Protein AF-A0A7J7N5V1-F1 (afdb_monomer)

Solvent-accessible surface area (backbone atoms only — not comparable to full-atom values): 7094 Å² total; per-residue (Å²): 141,88,88,87,84,53,66,49,72,60,81,87,58,94,85,50,88,78,78,76,70,72,83,74,87,68,89,48,72,67,55,52,30,62,75,67,34,38,49,73,48,82,83,82,80,28,68,50,77,47,81,33,26,36,37,39,44,43,68,42,51,102,46,68,53,37,66,66,67,82,69,39,91,61,54,73,50,70,60,64,49,92,89,23,26,64,91,78,28,95,90,48,23,77,35,71,50,27,53,52,52,51,52,53,43,25,69,74,70,76,50,130

pLDDT: mean 88.56, std 12.99, range [52.44, 98.25]

Secondary structure (DSSP, 8-state):
-----EEEE-PPPTTS---------S--HHHHHHHHTEEEE-----EEEETTTEEEEES--SSHHHHSSSSS---EE--B-TTS-TTT-TT---SHHHHHHHHHHHHHHT--

Radius of gyration: 20.53 Å; Cα contacts (8 Å, |Δi|>4): 126; chains: 1; bounding box: 48×36×56 Å

InterPro domains:
  IPR001736 Phospholipase D/Transphosphatidylase [PS50035] (39-66)
  IPR015679 Phospholipase D family [PTHR18896] (1-110)

Structure (mmCIF, N/CA/C/O backbone):
data_AF-A0A7J7N5V1-F1
#
_entry.id   AF-A0A7J7N5V1-F1
#
loop_
_atom_site.group_PDB
_atom_site.id
_at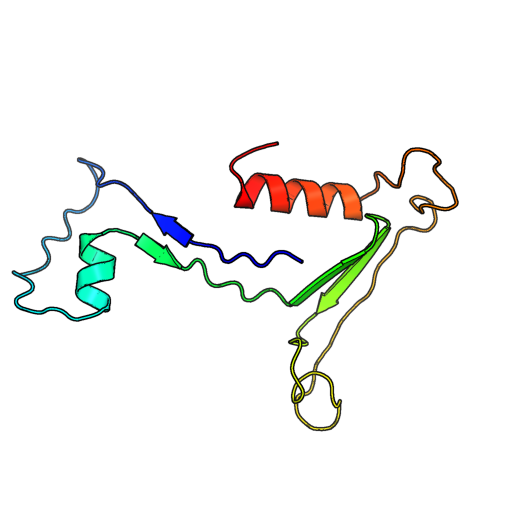om_site.type_symbol
_atom_site.label_atom_id
_atom_site.label_alt_id
_atom_site.label_comp_id
_atom_site.label_asym_id
_atom_site.label_entity_id
_atom_site.label_seq_id
_atom_site.pdbx_PDB_ins_code
_atom_site.Cartn_x
_atom_site.Cartn_y
_atom_site.Cartn_z
_atom_site.occupancy
_at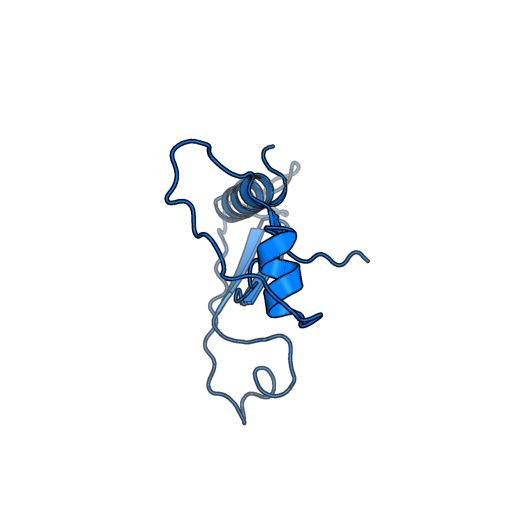om_site.B_iso_or_equiv
_atom_site.auth_seq_id
_atom_site.auth_comp_id
_atom_site.auth_asym_id
_atom_site.auth_atom_id
_atom_site.pdbx_PDB_model_num
ATOM 1 N N . MET A 1 1 ? -12.363 14.702 -7.440 1.00 87.75 1 MET A N 1
ATOM 2 C CA . MET A 1 1 ? -11.815 13.367 -7.115 1.00 87.75 1 MET A CA 1
ATOM 3 C C . MET A 1 1 ? -10.528 13.212 -7.902 1.00 87.75 1 MET A C 1
ATOM 5 O O . MET A 1 1 ? -10.555 13.525 -9.084 1.00 87.75 1 MET A O 1
ATOM 9 N N . ASN A 1 2 ? -9.432 12.800 -7.262 1.00 96.50 2 ASN A N 1
ATOM 10 C CA . ASN A 1 2 ? -8.111 12.713 -7.893 1.00 96.50 2 ASN A CA 1
ATOM 11 C C . ASN A 1 2 ? -7.619 11.262 -7.876 1.00 96.50 2 ASN A C 1
ATOM 13 O O . ASN A 1 2 ? -7.852 10.557 -6.895 1.00 96.50 2 ASN A O 1
ATOM 17 N N . PHE A 1 3 ? -6.930 10.848 -8.938 1.00 97.38 3 PHE A N 1
ATOM 18 C CA . PHE A 1 3 ? -6.334 9.520 -9.079 1.00 97.38 3 PHE A CA 1
ATOM 19 C C . PHE A 1 3 ? -4.847 9.661 -9.387 1.00 97.38 3 PHE A C 1
ATOM 21 O O . PHE A 1 3 ? -4.458 10.529 -10.167 1.00 97.38 3 PHE A O 1
ATOM 28 N N . PHE A 1 4 ? -4.032 8.797 -8.787 1.00 97.38 4 PHE A N 1
ATOM 29 C CA . PHE A 1 4 ? -2.579 8.822 -8.924 1.00 97.38 4 PHE A CA 1
ATOM 30 C C . PHE A 1 4 ? -2.041 7.408 -9.150 1.00 97.38 4 PHE A C 1
ATOM 32 O O . PHE A 1 4 ? -2.644 6.426 -8.719 1.00 97.38 4 PHE A O 1
ATOM 39 N N . CYS A 1 5 ? -0.884 7.319 -9.799 1.00 98.00 5 CYS A N 1
ATOM 40 C CA . CYS A 1 5 ? -0.077 6.110 -9.922 1.00 98.00 5 CYS A CA 1
ATOM 41 C C . CYS A 1 5 ? 1.384 6.450 -9.618 1.00 98.00 5 CYS A C 1
ATOM 43 O O . CYS A 1 5 ? 1.781 7.611 -9.728 1.00 98.00 5 CYS A O 1
ATOM 45 N N . LEU A 1 6 ? 2.187 5.446 -9.272 1.00 97.88 6 LEU A N 1
ATOM 46 C CA . LEU A 1 6 ? 3.600 5.639 -8.962 1.00 97.88 6 LEU A CA 1
ATOM 47 C C . LEU A 1 6 ? 4.489 5.204 -10.130 1.00 97.88 6 LEU A C 1
ATOM 49 O O . LEU A 1 6 ? 4.208 4.232 -10.835 1.00 97.88 6 LEU A O 1
ATOM 53 N N . GLY A 1 7 ? 5.594 5.914 -10.318 1.00 96.94 7 GLY A N 1
ATOM 54 C CA . GLY A 1 7 ? 6.597 5.609 -11.328 1.00 96.94 7 GLY A CA 1
ATOM 55 C C . GLY A 1 7 ? 7.959 6.115 -10.892 1.00 96.94 7 GLY A C 1
ATOM 56 O O . GLY A 1 7 ? 8.046 7.139 -10.222 1.00 96.94 7 GLY A O 1
ATOM 57 N N . ASN A 1 8 ? 9.008 5.397 -11.284 1.00 96.19 8 ASN A N 1
ATOM 58 C CA . ASN A 1 8 ? 10.384 5.818 -11.063 1.00 96.19 8 ASN A CA 1
ATOM 59 C C . ASN A 1 8 ? 11.092 6.042 -12.400 1.00 96.19 8 ASN A C 1
ATOM 61 O O . ASN A 1 8 ? 10.763 5.414 -13.416 1.00 96.19 8 ASN A O 1
ATOM 65 N N . ARG A 1 9 ? 12.084 6.930 -12.390 1.00 94.38 9 ARG A N 1
ATOM 66 C CA . ARG A 1 9 ? 12.998 7.161 -13.503 1.00 94.38 9 ARG A CA 1
ATOM 67 C C . ARG A 1 9 ? 14.395 7.428 -12.970 1.00 94.38 9 ARG A C 1
ATOM 69 O O . ARG A 1 9 ? 14.587 8.341 -12.178 1.00 94.38 9 ARG A O 1
ATOM 76 N N . GLU A 1 10 ? 15.369 6.688 -13.479 1.00 91.69 10 GLU A N 1
ATOM 77 C CA . GLU A 1 10 ? 16.755 6.771 -13.017 1.00 91.69 10 GLU A CA 1
ATOM 78 C C . GLU A 1 10 ? 17.681 7.240 -14.139 1.00 91.69 10 GLU A C 1
ATOM 80 O O . GLU A 1 10 ? 17.562 6.803 -15.287 1.00 91.69 10 GLU A O 1
ATOM 85 N N . ALA A 1 11 ? 18.620 8.127 -13.811 1.00 87.56 11 ALA A N 1
ATOM 86 C CA . ALA A 1 11 ? 19.672 8.536 -14.735 1.00 87.56 11 ALA A CA 1
ATOM 87 C C . ALA A 1 11 ? 20.693 7.402 -14.958 1.00 87.56 11 ALA A C 1
ATOM 89 O O . ALA A 1 11 ? 20.776 6.445 -14.185 1.00 87.56 11 ALA A O 1
ATOM 90 N N . LEU A 1 12 ? 21.475 7.498 -16.036 1.00 79.56 12 LEU A N 1
ATOM 91 C CA . LEU A 1 12 ? 22.638 6.634 -16.229 1.00 79.56 12 LEU A CA 1
ATOM 92 C C . LEU A 1 12 ? 23.754 7.110 -15.296 1.00 79.56 12 LEU A C 1
ATOM 94 O O . LEU A 1 12 ? 24.202 8.247 -15.411 1.00 79.56 12 LEU A O 1
ATOM 98 N N . ASN A 1 13 ? 24.207 6.242 -14.395 1.00 69.12 13 ASN A N 1
ATOM 99 C CA . ASN A 1 13 ? 25.416 6.496 -13.620 1.00 69.12 13 ASN A CA 1
ATOM 100 C C . ASN A 1 13 ? 26.633 6.090 -14.457 1.00 69.12 13 ASN A C 1
ATOM 102 O O . ASN A 1 13 ? 26.694 4.950 -14.919 1.00 69.12 13 ASN A O 1
ATOM 106 N N . GLU A 1 14 ? 27.616 6.982 -14.601 1.00 60.81 14 GLU A N 1
ATOM 107 C CA . GLU A 1 14 ? 28.868 6.723 -15.338 1.00 60.81 14 GLU A CA 1
ATOM 108 C C . GLU A 1 14 ? 29.697 5.563 -14.748 1.00 60.81 14 GLU A C 1
ATOM 110 O O . GLU A 1 14 ? 30.546 4.994 -15.425 1.00 60.81 14 GLU A O 1
ATOM 115 N N . SER A 1 15 ? 29.424 5.174 -13.499 1.00 60.12 15 SER A N 1
ATOM 116 C CA . SER A 1 15 ? 30.110 4.110 -12.755 1.00 60.12 15 SER A CA 1
ATOM 117 C C . SER A 1 15 ? 29.295 2.819 -12.579 1.00 60.12 15 SER A C 1
ATOM 119 O O . SER A 1 15 ? 29.773 1.868 -11.961 1.00 60.12 15 SER A O 1
ATOM 121 N N . GLY A 1 16 ? 28.060 2.765 -13.090 1.00 56.97 16 GLY A N 1
ATOM 122 C CA . GLY A 1 16 ? 27.237 1.554 -13.053 1.00 56.97 16 GLY A CA 1
ATOM 123 C C . GLY A 1 16 ? 27.625 0.569 -14.161 1.00 56.97 16 GLY A C 1
ATOM 124 O O . GLY A 1 16 ? 28.204 0.988 -15.165 1.00 56.97 16 GLY A O 1
ATOM 125 N N . PRO A 1 17 ? 27.295 -0.733 -14.038 1.00 55.22 17 PRO A N 1
ATOM 126 C CA . PRO A 1 17 ? 27.492 -1.666 -15.137 1.00 55.22 17 PRO A CA 1
ATOM 127 C C . PRO A 1 17 ? 26.782 -1.112 -16.372 1.00 55.22 17 PRO A C 1
ATOM 129 O O . PRO A 1 17 ? 25.560 -0.939 -16.387 1.00 55.22 17 PRO A O 1
ATOM 132 N N . SER A 1 18 ? 27.573 -0.800 -17.398 1.00 52.69 18 SER A N 1
ATOM 133 C CA . SER A 1 18 ? 27.065 -0.482 -18.722 1.00 52.69 18 SER A CA 1
ATOM 134 C C . SER A 1 18 ? 26.388 -1.740 -19.237 1.00 52.69 18 SER A C 1
ATOM 136 O O . SER A 1 18 ? 27.031 -2.610 -19.820 1.00 52.69 18 SER A O 1
ATOM 138 N N . PHE A 1 19 ? 25.086 -1.875 -18.990 1.00 54.94 19 PHE A N 1
ATOM 139 C CA . PHE A 1 19 ? 24.265 -2.798 -19.755 1.00 54.94 19 PHE A CA 1
ATOM 140 C C . PHE A 1 19 ? 24.226 -2.244 -21.176 1.00 54.94 19 PHE A C 1
ATOM 142 O O . PHE A 1 19 ? 23.339 -1.476 -21.545 1.00 54.94 19 PHE A O 1
ATOM 149 N N . VAL A 1 20 ? 25.255 -2.586 -21.953 1.00 52.44 20 VAL A N 1
ATOM 150 C CA . VAL A 1 20 ? 25.268 -2.429 -23.400 1.00 52.44 20 VAL A CA 1
ATOM 151 C C . VAL A 1 20 ? 24.195 -3.383 -23.900 1.00 52.44 20 VAL A C 1
ATOM 153 O O . VAL A 1 20 ? 24.432 -4.574 -24.086 1.00 52.44 20 VAL A O 1
ATOM 156 N N . LEU A 1 21 ? 22.969 -2.879 -24.012 1.00 56.94 21 LEU A N 1
ATOM 157 C CA . LEU A 1 21 ? 21.900 -3.622 -24.655 1.00 56.94 21 LEU A CA 1
ATOM 158 C C . LEU A 1 21 ? 22.310 -3.770 -26.129 1.00 56.94 21 LEU A C 1
ATOM 160 O O . LEU A 1 21 ? 22.583 -2.748 -26.771 1.00 56.94 21 LEU A O 1
ATOM 164 N N . PRO A 1 22 ? 22.412 -5.007 -26.656 1.00 55.34 22 PRO A N 1
ATOM 165 C CA . PRO A 1 22 ? 22.681 -5.215 -28.070 1.00 55.34 22 PRO A CA 1
ATOM 166 C C . PRO A 1 22 ? 21.641 -4.426 -28.854 1.00 55.34 22 PRO A C 1
ATOM 168 O O . PRO A 1 22 ? 20.483 -4.400 -28.440 1.00 55.34 22 PRO A O 1
ATOM 171 N N . ALA A 1 23 ? 22.082 -3.742 -29.916 1.00 57.12 23 ALA A N 1
ATOM 172 C CA . ALA A 1 23 ? 21.278 -2.824 -30.717 1.00 57.12 23 ALA A CA 1
ATOM 173 C C . ALA A 1 23 ? 19.817 -3.296 -30.805 1.00 57.12 23 ALA A C 1
ATOM 175 O O . ALA A 1 23 ? 19.508 -4.274 -31.482 1.00 57.12 23 ALA A O 1
ATOM 176 N N . LEU A 1 24 ? 18.945 -2.634 -30.037 1.00 57.53 24 LEU A N 1
ATOM 177 C CA . LEU A 1 24 ? 17.530 -2.970 -29.922 1.00 57.53 24 LEU A CA 1
ATOM 178 C C . LEU A 1 24 ? 16.843 -2.549 -31.220 1.00 57.53 24 LEU A C 1
ATOM 180 O O . LEU A 1 24 ? 16.403 -1.406 -31.372 1.00 57.53 24 LEU A O 1
ATOM 184 N N . ILE A 1 25 ? 16.843 -3.458 -32.193 1.00 54.56 25 ILE A N 1
ATOM 185 C CA . ILE A 1 25 ? 16.150 -3.319 -33.472 1.00 54.56 25 ILE A CA 1
ATOM 186 C C . ILE A 1 25 ? 14.687 -3.701 -33.215 1.00 54.56 25 ILE A C 1
ATOM 188 O O . ILE A 1 25 ? 14.249 -4.810 -33.509 1.00 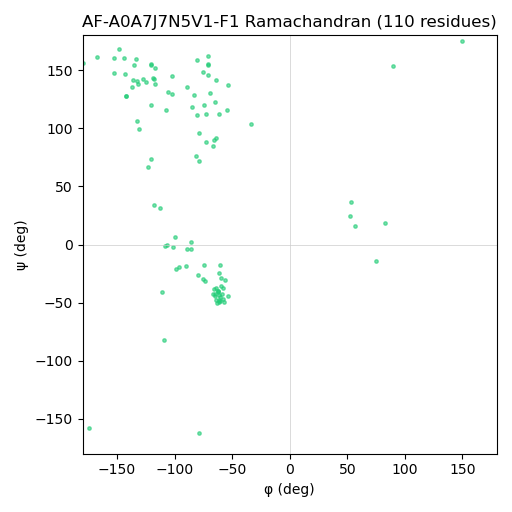54.56 25 ILE A O 1
ATOM 192 N N . GLY A 1 26 ? 13.942 -2.785 -32.595 1.00 62.78 26 GLY A N 1
ATOM 193 C CA . GLY A 1 26 ? 12.554 -3.015 -32.213 1.00 62.78 26 GLY A CA 1
ATOM 194 C C . GLY A 1 26 ? 11.895 -1.816 -31.526 1.00 62.78 26 GLY A C 1
ATOM 195 O O . GLY A 1 26 ? 12.555 -0.924 -30.981 1.00 62.78 26 GLY A O 1
ATOM 196 N N . SER A 1 27 ? 10.561 -1.775 -31.598 1.00 75.94 27 SER A N 1
ATOM 197 C CA . SER A 1 27 ? 9.699 -0.781 -30.944 1.00 75.94 27 SER A CA 1
ATOM 198 C C . SER A 1 27 ? 8.837 -1.400 -29.835 1.00 75.94 27 SER A C 1
ATOM 200 O O . SER A 1 27 ? 7.701 -0.970 -29.617 1.00 75.94 27 SER A O 1
ATOM 202 N N . THR A 1 28 ? 9.326 -2.441 -29.159 1.00 87.69 28 THR A N 1
ATOM 203 C CA . THR A 1 28 ? 8.575 -3.117 -28.093 1.00 87.69 28 THR A CA 1
ATOM 204 C C . THR A 1 28 ? 8.472 -2.241 -26.832 1.00 87.69 28 THR A C 1
ATOM 206 O O . THR A 1 28 ? 9.329 -1.385 -26.579 1.00 87.69 28 THR A O 1
ATOM 209 N N . PRO A 1 29 ? 7.440 -2.433 -25.987 1.00 88.38 29 PRO A N 1
ATOM 210 C CA . PRO A 1 29 ? 7.315 -1.700 -24.726 1.00 88.38 29 PRO A CA 1
ATOM 211 C C . PRO A 1 29 ? 8.518 -1.881 -23.790 1.00 88.38 29 PRO A C 1
ATOM 213 O O . PRO A 1 29 ? 8.947 -0.914 -23.164 1.00 88.38 29 PRO A O 1
ATOM 216 N N . LEU A 1 30 ? 9.094 -3.088 -23.744 1.00 86.38 30 LEU A N 1
ATOM 217 C CA . LEU A 1 30 ? 10.275 -3.395 -22.932 1.00 86.38 30 LEU A CA 1
ATOM 218 C C . LEU A 1 30 ? 11.472 -2.529 -23.340 1.00 86.38 30 LEU A C 1
ATOM 220 O O . LEU A 1 30 ? 12.092 -1.882 -22.496 1.00 86.38 30 LEU A O 1
ATOM 224 N N . GLU A 1 31 ? 11.748 -2.463 -24.640 1.00 84.50 31 GLU A N 1
ATOM 225 C CA . GLU A 1 31 ? 12.841 -1.661 -25.193 1.00 84.50 31 GLU A CA 1
ATOM 226 C C . GLU A 1 31 ? 12.639 -0.174 -24.902 1.00 84.50 31 GLU A C 1
ATOM 228 O O . GLU A 1 31 ? 13.575 0.527 -24.518 1.00 84.50 31 GLU A O 1
ATOM 233 N N . ASN A 1 32 ? 11.403 0.315 -25.022 1.00 86.81 32 ASN A N 1
ATOM 234 C CA . ASN A 1 32 ? 11.074 1.702 -24.715 1.00 86.81 32 ASN A CA 1
ATOM 235 C C . ASN A 1 32 ? 11.242 2.029 -23.224 1.00 86.81 32 ASN A C 1
ATOM 237 O O . ASN A 1 32 ? 11.710 3.123 -22.899 1.00 86.81 32 ASN A O 1
ATOM 241 N N . SER A 1 33 ? 10.890 1.118 -22.315 1.00 88.88 33 SER A N 1
ATOM 242 C CA . SER A 1 33 ? 11.105 1.293 -20.873 1.00 88.88 33 SER A CA 1
ATOM 243 C C . SER A 1 33 ? 12.588 1.301 -20.512 1.00 88.88 33 SER A C 1
ATOM 245 O O . SER A 1 33 ? 13.021 2.179 -19.763 1.00 88.88 33 SER A O 1
ATOM 247 N N . GLN A 1 34 ? 13.379 0.398 -21.099 1.00 86.00 34 GLN A N 1
ATOM 248 C CA . GLN A 1 34 ? 14.833 0.357 -20.918 1.00 86.00 34 GLN A CA 1
ATOM 249 C C . GLN A 1 34 ? 15.504 1.622 -21.466 1.00 86.00 34 GLN A C 1
ATOM 251 O O . GLN A 1 34 ? 16.278 2.263 -20.756 1.00 86.00 34 GLN A O 1
ATOM 256 N N . ARG A 1 35 ? 15.147 2.041 -22.689 1.00 85.38 35 ARG A N 1
ATOM 257 C CA . ARG A 1 35 ? 15.681 3.246 -23.344 1.00 85.38 35 ARG A CA 1
ATOM 258 C C . ARG A 1 35 ? 15.356 4.522 -22.567 1.00 85.38 35 ARG A C 1
ATOM 260 O O . ARG A 1 35 ? 16.218 5.376 -22.403 1.00 85.38 35 ARG A O 1
ATOM 267 N N . ASN A 1 36 ? 14.124 4.658 -22.072 1.00 89.38 36 ASN A N 1
ATOM 268 C CA . ASN A 1 36 ? 13.692 5.845 -21.324 1.00 89.38 36 ASN A CA 1
ATOM 269 C C . ASN A 1 36 ? 14.013 5.782 -19.822 1.00 89.38 36 ASN A C 1
ATOM 271 O O . ASN A 1 36 ? 13.754 6.762 -19.113 1.00 89.38 36 ASN A O 1
ATOM 275 N N . ARG A 1 37 ? 14.556 4.648 -19.348 1.00 90.06 37 ARG A N 1
ATOM 276 C CA . ARG A 1 37 ? 14.956 4.392 -17.956 1.00 90.06 37 ARG A CA 1
ATOM 277 C C . ARG A 1 37 ? 13.848 4.663 -16.944 1.00 90.06 37 ARG A C 1
ATOM 279 O O . ARG A 1 37 ? 14.099 5.180 -15.861 1.00 90.06 37 ARG A O 1
ATOM 286 N N . ARG A 1 38 ? 12.608 4.359 -17.322 1.00 93.75 38 ARG A N 1
ATOM 287 C CA . ARG A 1 38 ? 11.426 4.624 -16.502 1.00 93.75 38 ARG A CA 1
ATOM 288 C C . ARG A 1 38 ? 10.490 3.436 -16.500 1.00 93.75 38 ARG A C 1
ATOM 290 O O . ARG A 1 38 ? 10.277 2.804 -17.539 1.00 93.75 38 ARG A O 1
ATOM 297 N N . PHE A 1 39 ? 9.895 3.181 -15.347 1.00 96.12 39 PHE A N 1
ATOM 298 C CA . PHE A 1 39 ? 8.883 2.151 -15.195 1.00 96.12 39 PHE A CA 1
ATOM 299 C C . PHE A 1 39 ? 7.929 2.490 -14.052 1.00 96.12 39 PHE A C 1
ATOM 301 O O . PHE A 1 39 ? 8.235 3.325 -13.199 1.00 96.12 39 PHE A O 1
ATOM 308 N N . MET A 1 40 ? 6.756 1.860 -14.055 1.00 97.44 40 MET A N 1
ATOM 309 C CA . MET A 1 40 ? 5.816 1.985 -12.944 1.00 97.44 40 MET A CA 1
ATOM 310 C C . MET A 1 40 ? 6.422 1.400 -11.667 1.00 97.44 40 MET A C 1
ATOM 312 O O . MET A 1 40 ? 7.054 0.344 -11.698 1.00 97.44 40 MET A O 1
ATOM 316 N N . ILE A 1 41 ? 6.169 2.056 -10.541 1.00 97.81 41 ILE A N 1
ATOM 317 C CA . ILE A 1 41 ? 6.286 1.409 -9.238 1.00 97.81 41 ILE A CA 1
ATOM 318 C C . ILE A 1 41 ? 4.946 0.713 -9.021 1.00 97.81 41 ILE A C 1
ATOM 320 O O . ILE A 1 41 ? 3.890 1.351 -9.032 1.00 97.81 41 ILE A O 1
ATOM 324 N N . TYR A 1 42 ? 4.972 -0.611 -8.893 1.00 98.06 42 TYR A N 1
ATOM 325 C CA . TYR A 1 42 ? 3.741 -1.378 -8.781 1.00 98.06 42 TYR A CA 1
ATOM 326 C C . TYR A 1 42 ? 3.095 -1.184 -7.408 1.00 98.06 42 TYR A C 1
ATOM 328 O O . TYR A 1 42 ? 3.614 -1.632 -6.386 1.00 98.06 42 TYR A O 1
ATOM 336 N N . VAL A 1 43 ? 1.933 -0.532 -7.395 1.00 98.25 43 VAL A N 1
ATOM 337 C CA . VAL A 1 43 ? 1.134 -0.341 -6.184 1.00 98.25 43 VAL A CA 1
ATOM 338 C C . VAL A 1 43 ? 0.379 -1.632 -5.886 1.00 98.25 43 VAL A C 1
ATOM 340 O O . VAL A 1 43 ? -0.686 -1.892 -6.438 1.00 98.25 43 VAL A O 1
ATOM 343 N N . HIS A 1 44 ? 0.952 -2.453 -5.009 1.00 98.06 44 HIS A N 1
ATOM 344 C CA . HIS A 1 44 ? 0.336 -3.694 -4.536 1.00 98.06 44 HIS A CA 1
ATOM 345 C C . HIS A 1 44 ? -0.320 -3.549 -3.153 1.00 98.06 44 HIS A C 1
ATOM 347 O O . HIS A 1 44 ? -0.745 -4.543 -2.561 1.00 98.06 44 HIS A O 1
ATOM 353 N N . SER A 1 45 ? -0.379 -2.332 -2.614 1.00 97.38 45 SER A N 1
ATOM 354 C CA . SER A 1 45 ? -0.999 -2.048 -1.325 1.00 97.38 45 SER A CA 1
ATOM 355 C C . SER A 1 45 ? -2.520 -2.182 -1.395 1.00 97.38 45 SER A C 1
ATOM 357 O O . SER A 1 45 ? -3.153 -1.884 -2.406 1.00 97.38 45 SER A O 1
ATOM 359 N N . LYS A 1 46 ? -3.107 -2.637 -0.287 1.00 97.81 46 LYS A N 1
ATOM 360 C CA . LYS A 1 46 ? -4.549 -2.631 -0.054 1.00 97.81 46 LYS A CA 1
ATOM 361 C C . LYS A 1 46 ? -4.779 -2.025 1.312 1.00 97.81 46 LYS A C 1
ATOM 363 O O . LYS A 1 46 ? -4.577 -2.665 2.344 1.00 97.81 46 LYS A O 1
ATOM 368 N N . GLY A 1 47 ? -5.123 -0.750 1.311 1.00 96.75 47 GLY A N 1
ATOM 369 C CA . GLY A 1 47 ? -5.389 -0.041 2.541 1.00 96.75 47 GLY A CA 1
ATOM 370 C C . GLY A 1 47 ? -6.043 1.303 2.304 1.00 96.75 47 GLY A C 1
ATOM 371 O O . GLY A 1 47 ? -6.016 1.846 1.199 1.00 96.75 47 GLY A O 1
ATOM 372 N N . MET A 1 48 ? -6.655 1.821 3.359 1.00 98.00 48 MET A N 1
ATOM 373 C CA . MET A 1 48 ? -7.377 3.084 3.353 1.00 98.00 48 MET A CA 1
ATOM 374 C C . MET A 1 48 ? -7.138 3.797 4.677 1.00 98.00 48 MET A C 1
ATOM 376 O O . MET A 1 48 ? -7.349 3.211 5.734 1.00 98.00 48 MET A O 1
ATOM 380 N N . ILE A 1 49 ? -6.720 5.060 4.620 1.00 97.50 49 ILE A N 1
ATOM 381 C CA . ILE A 1 49 ? -6.579 5.931 5.791 1.00 97.50 49 ILE A CA 1
ATOM 382 C C . ILE A 1 49 ? -7.780 6.875 5.819 1.00 97.50 49 ILE A C 1
ATOM 384 O O . ILE A 1 49 ? -8.097 7.508 4.811 1.00 97.50 49 ILE A O 1
ATOM 388 N N . MET A 1 50 ? -8.448 6.971 6.965 1.00 96.00 50 MET A N 1
ATOM 389 C CA . MET A 1 50 ? -9.613 7.825 7.181 1.00 96.00 50 MET A CA 1
ATOM 390 C C . MET A 1 50 ? -9.325 8.820 8.303 1.00 96.00 50 MET A C 1
ATOM 392 O O . MET A 1 50 ? -9.062 8.432 9.442 1.00 96.00 50 MET A O 1
ATOM 396 N N . ASN A 1 51 ? -9.397 10.110 7.963 1.00 94.06 51 ASN A N 1
ATOM 397 C CA . ASN A 1 51 ? -9.288 11.244 8.887 1.00 94.06 51 ASN A CA 1
ATOM 398 C C . ASN A 1 51 ? -8.044 11.248 9.796 1.00 94.06 51 ASN A C 1
ATOM 400 O O . ASN A 1 51 ? -8.101 11.828 10.872 1.00 94.06 51 ASN A O 1
ATOM 404 N N . ASP A 1 52 ? -6.945 10.592 9.406 1.00 95.69 52 ASP A N 1
ATOM 405 C CA . ASP A 1 52 ? -5.748 10.417 10.247 1.00 95.69 52 ASP A CA 1
ATOM 406 C C . ASP A 1 52 ? -6.010 9.728 11.618 1.00 95.69 52 ASP A C 1
ATOM 408 O O . ASP A 1 52 ? -5.154 9.736 12.505 1.00 95.69 52 ASP A O 1
ATOM 412 N N . GLU A 1 53 ? -7.173 9.083 11.779 1.00 94.75 53 GLU A N 1
ATOM 413 C CA . GLU A 1 53 ? -7.640 8.417 13.009 1.00 94.75 53 GLU A CA 1
ATOM 414 C C . GLU A 1 53 ? -7.690 6.893 12.857 1.00 94.75 53 GLU A C 1
ATOM 416 O O . GLU A 1 53 ? -7.321 6.153 13.770 1.00 94.75 53 GLU A O 1
ATOM 421 N N . TYR A 1 54 ? -8.152 6.432 11.695 1.00 95.62 54 TYR A N 1
ATOM 422 C CA . TYR A 1 54 ? -8.431 5.031 11.412 1.00 95.62 54 TYR A CA 1
ATOM 423 C C . TYR A 1 54 ? -7.707 4.606 10.140 1.00 95.62 54 TYR A C 1
ATOM 425 O O . TYR A 1 54 ? -7.638 5.362 9.166 1.00 95.62 54 TYR A O 1
ATOM 433 N N . VAL A 1 55 ? -7.193 3.382 10.122 1.00 97.38 55 VAL A N 1
ATOM 434 C CA . VAL A 1 55 ? -6.605 2.788 8.923 1.00 97.38 55 VAL A CA 1
ATOM 435 C C . VAL A 1 55 ? -7.150 1.381 8.732 1.00 97.38 55 VAL A C 1
ATOM 437 O O . VAL A 1 55 ? -7.316 0.657 9.701 1.00 97.38 55 VAL A O 1
ATOM 440 N N . ILE A 1 56 ? -7.429 0.993 7.491 1.00 97.81 56 ILE A N 1
ATOM 441 C CA . ILE A 1 56 ? -7.658 -0.400 7.091 1.00 97.81 56 ILE A CA 1
ATOM 442 C C . ILE A 1 56 ? -6.423 -0.852 6.332 1.00 97.81 56 ILE A C 1
ATOM 444 O O . ILE A 1 56 ? -5.988 -0.148 5.421 1.00 97.81 56 ILE A O 1
ATOM 448 N N . ILE A 1 57 ? -5.874 -2.010 6.683 1.00 97.94 57 ILE A N 1
ATOM 449 C CA . ILE A 1 57 ? -4.757 -2.646 5.975 1.00 97.94 57 ILE A CA 1
ATOM 450 C C . ILE A 1 57 ? -5.063 -4.136 5.853 1.00 97.94 57 ILE A C 1
ATOM 452 O O . ILE A 1 57 ? -5.495 -4.763 6.821 1.00 97.94 57 ILE A O 1
ATOM 456 N N . GLY A 1 58 ? -4.843 -4.715 4.676 1.00 97.75 58 GLY A N 1
ATOM 457 C CA . GLY A 1 58 ? -5.111 -6.131 4.458 1.00 97.75 58 GLY A CA 1
ATOM 458 C C . GLY A 1 58 ? -4.681 -6.637 3.091 1.00 97.75 58 GLY A C 1
ATOM 459 O O . GLY A 1 58 ? -3.824 -6.049 2.431 1.00 97.75 58 GLY A O 1
ATOM 460 N N . SER A 1 59 ? -5.293 -7.740 2.673 1.00 97.81 59 SER A N 1
ATOM 461 C CA . SER A 1 59 ? -5.097 -8.356 1.359 1.00 97.81 59 SER A CA 1
ATOM 462 C C . SER A 1 59 ? -6.197 -7.993 0.345 1.00 97.81 59 SER A C 1
ATOM 464 O O . SER A 1 59 ? -5.935 -8.006 -0.858 1.00 97.81 59 SER A O 1
ATOM 466 N N . THR A 1 60 ? -7.373 -7.560 0.821 1.00 97.56 60 THR A N 1
ATOM 467 C CA . THR A 1 60 ? -8.575 -7.253 0.025 1.00 97.56 60 THR A CA 1
ATOM 468 C C . THR A 1 60 ? -8.376 -6.122 -0.987 1.00 97.56 60 THR A C 1
ATOM 470 O O . THR A 1 60 ? -8.275 -4.951 -0.618 1.00 97.56 60 THR A O 1
ATOM 473 N N . ASN A 1 61 ? -8.417 -6.432 -2.283 1.00 97.44 61 ASN A N 1
ATOM 474 C CA . ASN A 1 61 ? -8.499 -5.411 -3.331 1.00 97.44 61 ASN A CA 1
ATOM 475 C C . ASN A 1 61 ? -9.881 -4.736 -3.352 1.00 97.44 61 ASN A C 1
ATOM 477 O O . ASN A 1 61 ? -10.888 -5.354 -3.011 1.00 97.44 61 ASN A O 1
ATOM 481 N N . ILE A 1 62 ? -9.966 -3.504 -3.866 1.00 97.00 62 ILE A N 1
ATOM 482 C CA . ILE A 1 62 ? -11.258 -2.856 -4.156 1.00 97.00 62 ILE A CA 1
ATOM 483 C C . ILE A 1 62 ? -11.811 -3.416 -5.475 1.00 97.00 62 ILE A C 1
ATOM 485 O O . ILE A 1 62 ? -11.774 -2.775 -6.524 1.00 97.00 62 ILE A O 1
ATOM 489 N N . ASN A 1 63 ? -12.258 -4.666 -5.442 1.00 95.44 63 ASN A N 1
ATOM 490 C CA . ASN A 1 63 ? -12.912 -5.341 -6.552 1.00 95.44 63 ASN A CA 1
ATOM 491 C C . ASN A 1 63 ? -13.949 -6.344 -6.022 1.00 95.44 63 ASN A C 1
ATOM 493 O O . ASN A 1 63 ? -13.984 -6.666 -4.836 1.00 95.44 63 ASN A O 1
ATOM 497 N N . TYR A 1 64 ? -14.798 -6.855 -6.912 1.00 94.69 64 TYR A N 1
ATOM 498 C CA . TYR A 1 64 ? -15.857 -7.783 -6.518 1.00 94.69 64 TYR A CA 1
ATOM 499 C C . TYR A 1 64 ? -15.327 -9.095 -5.913 1.00 94.69 64 TYR A C 1
ATOM 501 O O . TYR A 1 64 ? -15.894 -9.576 -4.939 1.00 94.69 64 TYR A O 1
ATOM 509 N N . CYS A 1 65 ? -14.250 -9.672 -6.459 1.00 92.25 65 CYS A N 1
ATOM 510 C CA . CYS A 1 65 ? -13.733 -10.972 -6.014 1.00 92.25 65 CYS A CA 1
ATOM 511 C C . CYS A 1 65 ? -13.208 -10.943 -4.575 1.00 92.25 65 CYS A C 1
ATOM 513 O O . CYS A 1 65 ? -13.554 -11.827 -3.795 1.00 92.25 65 CYS A O 1
ATOM 515 N N . SER A 1 66 ? -12.475 -9.893 -4.209 1.00 95.06 66 SER A N 1
ATOM 516 C CA . SER A 1 66 ? -11.963 -9.708 -2.853 1.00 95.06 66 SER A CA 1
ATOM 517 C C . SER A 1 66 ? -13.055 -9.260 -1.864 1.00 95.06 66 SER A C 1
ATOM 519 O O . SER A 1 66 ? -12.965 -9.563 -0.679 1.00 95.06 66 SER A O 1
ATOM 521 N N . MET A 1 67 ? -14.095 -8.537 -2.310 1.00 94.81 67 MET A N 1
ATOM 522 C CA . MET A 1 67 ? -15.091 -7.924 -1.407 1.00 94.81 67 MET A CA 1
ATOM 523 C C . MET A 1 67 ? -16.374 -8.740 -1.195 1.00 94.81 67 MET A C 1
ATOM 525 O O . MET A 1 67 ? -17.089 -8.491 -0.226 1.00 94.81 67 MET A O 1
ATOM 529 N N . ILE A 1 68 ? -16.703 -9.693 -2.073 1.00 96.19 68 ILE A N 1
ATOM 530 C CA . ILE A 1 68 ? -17.941 -10.487 -1.952 1.00 96.19 68 ILE A CA 1
ATOM 531 C C . ILE A 1 68 ? -17.877 -11.541 -0.833 1.00 96.19 68 ILE A C 1
ATOM 533 O O . ILE A 1 68 ? -18.908 -12.058 -0.412 1.00 96.19 68 ILE A O 1
ATOM 537 N N . GLY A 1 69 ? -16.674 -11.887 -0.362 1.00 91.75 69 GLY A N 1
ATOM 538 C CA . GLY A 1 69 ? -16.438 -12.848 0.724 1.00 91.75 69 GLY A CA 1
ATOM 539 C C . GLY A 1 69 ? -16.628 -14.326 0.355 1.00 91.75 69 GLY A C 1
ATOM 540 O O . GLY A 1 69 ? -16.190 -15.196 1.097 1.00 91.75 69 GLY A O 1
ATOM 541 N N . SER A 1 70 ? -17.250 -14.627 -0.788 1.00 93.06 70 SER A N 1
ATOM 542 C CA . SER A 1 70 ? -17.485 -15.996 -1.278 1.00 93.06 70 SER A CA 1
ATOM 543 C C . SER A 1 70 ? -16.525 -16.458 -2.380 1.00 93.06 70 SER A C 1
ATOM 545 O O . SER A 1 70 ? -16.651 -17.587 -2.852 1.00 93.06 70 SER A O 1
ATOM 547 N N . ARG A 1 71 ? -15.602 -15.596 -2.827 1.00 94.19 71 ARG A N 1
ATOM 548 C CA . ARG A 1 71 ? -14.629 -15.901 -3.888 1.00 94.19 71 ARG A CA 1
ATOM 549 C C . ARG A 1 71 ? -13.222 -16.035 -3.324 1.00 94.19 71 ARG A C 1
ATOM 551 O O . ARG A 1 71 ? -12.786 -17.153 -3.072 1.00 94.19 71 ARG A O 1
ATOM 558 N N . ASP A 1 72 ? -12.547 -14.908 -3.117 1.00 95.38 72 ASP A N 1
ATOM 559 C CA . ASP A 1 72 ? -11.186 -14.897 -2.592 1.00 95.38 72 ASP A CA 1
ATOM 560 C C . ASP A 1 72 ? -11.233 -14.857 -1.060 1.00 95.38 72 ASP A C 1
ATOM 562 O O . ASP A 1 72 ? -12.013 -14.107 -0.465 1.00 95.38 72 ASP A O 1
ATOM 566 N N . THR A 1 73 ? -10.398 -15.671 -0.413 1.00 96.19 73 THR A N 1
ATOM 567 C CA . THR A 1 73 ? -10.214 -15.614 1.041 1.00 96.19 73 THR A CA 1
ATOM 568 C C . THR A 1 73 ? -9.265 -14.472 1.364 1.00 96.19 73 THR A C 1
ATOM 570 O O . THR A 1 73 ? -8.073 -14.550 1.076 1.00 96.19 73 THR A O 1
ATOM 573 N N . GLU A 1 74 ? -9.791 -13.425 1.990 1.00 97.50 74 GLU A N 1
ATOM 574 C CA . GLU A 1 74 ? -9.046 -12.211 2.308 1.00 97.50 74 GLU A CA 1
ATOM 575 C C . GLU A 1 74 ? -9.036 -11.947 3.817 1.00 97.50 74 GLU A C 1
ATOM 577 O O . GLU A 1 74 ? -9.939 -12.358 4.547 1.00 97.50 74 GLU A O 1
ATOM 582 N N . ILE A 1 75 ? -8.028 -11.217 4.290 1.00 97.19 75 ILE A N 1
ATOM 583 C CA . ILE A 1 75 ? -7.945 -10.742 5.672 1.00 97.19 75 ILE A CA 1
ATOM 584 C C . ILE A 1 75 ? -7.595 -9.255 5.691 1.00 97.19 75 ILE A C 1
ATOM 586 O O . ILE A 1 75 ? -6.742 -8.787 4.936 1.00 97.19 75 ILE A O 1
ATOM 590 N N . ALA A 1 76 ? -8.248 -8.501 6.572 1.00 97.50 76 ALA A N 1
ATOM 591 C CA . ALA A 1 76 ? -7.942 -7.099 6.813 1.00 97.50 76 ALA A CA 1
ATOM 592 C C . ALA A 1 76 ? -8.100 -6.764 8.298 1.00 97.50 76 ALA A C 1
ATOM 594 O O . ALA A 1 76 ? -8.962 -7.312 8.986 1.00 97.50 76 ALA A O 1
ATOM 595 N N . MET A 1 77 ? -7.269 -5.847 8.785 1.00 97.69 77 MET A N 1
ATOM 596 C CA . MET A 1 77 ? -7.342 -5.288 10.129 1.00 97.69 77 MET A CA 1
ATOM 597 C C . MET A 1 77 ? -7.592 -3.785 10.037 1.00 97.69 77 MET A C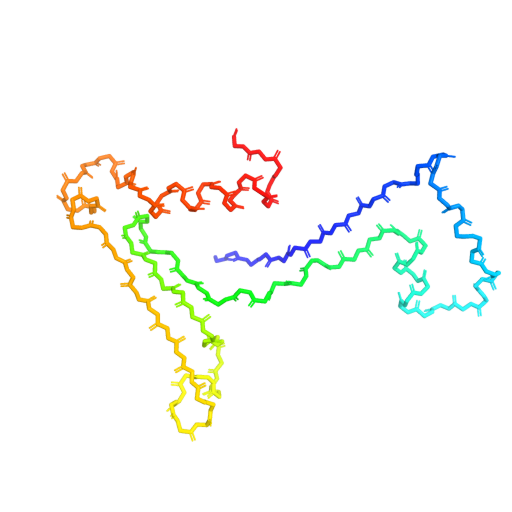 1
ATOM 599 O O . MET A 1 77 ? -7.041 -3.107 9.169 1.00 97.69 77 MET A O 1
ATOM 603 N N . GLY A 1 78 ? -8.409 -3.273 10.955 1.00 96.56 78 GLY A N 1
ATOM 604 C CA . GLY A 1 78 ? -8.758 -1.862 11.031 1.00 96.56 78 GLY A CA 1
ATOM 605 C C . GLY A 1 78 ? -8.372 -1.208 12.361 1.00 96.56 78 GLY A C 1
ATOM 606 O O . GLY A 1 78 ? -9.261 -1.005 13.193 1.00 96.56 78 GLY A O 1
ATOM 607 N N . PRO A 1 79 ? -7.078 -0.943 12.630 1.00 93.69 79 PRO A N 1
ATOM 608 C CA . PRO A 1 79 ? -6.668 -0.327 13.886 1.00 93.69 79 PRO A CA 1
ATOM 609 C C . PRO A 1 79 ? -6.982 1.177 13.933 1.00 93.69 79 PRO A C 1
ATOM 611 O O . PRO A 1 79 ? -6.903 1.896 12.934 1.00 93.69 79 PRO A O 1
ATOM 614 N N . TYR A 1 80 ? -7.271 1.662 15.140 1.00 93.50 80 TYR A N 1
ATOM 615 C CA . TYR A 1 80 ? -7.350 3.082 15.482 1.00 93.50 80 TYR A CA 1
ATOM 616 C C . TYR A 1 80 ? -6.832 3.305 16.898 1.00 93.50 80 TYR A C 1
ATOM 618 O O . TYR A 1 80 ? -6.770 2.372 17.702 1.00 93.50 80 TYR A O 1
ATOM 626 N N . HIS A 1 81 ? -6.467 4.545 17.215 1.00 89.62 81 HIS A N 1
ATOM 627 C CA . HIS A 1 81 ? -5.994 4.896 18.548 1.00 89.62 81 HIS A CA 1
ATOM 628 C C . HIS A 1 81 ? -7.056 5.721 19.294 1.00 89.62 81 HIS A C 1
ATOM 630 O O . HIS A 1 81 ? -7.313 6.857 18.894 1.00 89.62 81 HIS A O 1
ATOM 636 N N . PRO A 1 82 ? -7.635 5.222 20.406 1.00 89.50 82 PRO A N 1
ATOM 637 C CA . PRO A 1 82 ? -8.759 5.878 21.090 1.00 89.50 82 PRO A CA 1
ATOM 638 C C . PRO A 1 82 ? -8.494 7.325 21.525 1.00 89.50 82 PRO A C 1
ATOM 640 O O . PRO A 1 82 ? -9.405 8.147 21.553 1.00 89.50 82 PRO A O 1
ATOM 643 N N . TRP A 1 83 ? -7.236 7.644 21.836 1.00 89.25 83 TRP A N 1
ATOM 644 C CA . TRP A 1 83 ? -6.813 8.979 22.274 1.00 89.25 83 TRP A CA 1
ATOM 645 C C . TRP A 1 83 ? -6.415 9.925 21.129 1.00 89.25 83 TRP A C 1
ATOM 647 O O . TRP A 1 83 ? -6.098 11.081 21.379 1.00 89.25 83 TRP A O 1
ATOM 657 N N . HIS A 1 84 ? -6.410 9.452 19.879 1.00 90.44 84 HIS A N 1
ATOM 658 C CA . HIS A 1 84 ? -6.066 10.248 18.697 1.00 90.44 84 HIS A CA 1
ATOM 659 C C . HIS A 1 84 ? -7.226 10.213 17.703 1.00 90.44 84 HIS A C 1
ATOM 661 O O . HIS A 1 84 ? -7.111 9.646 16.620 1.00 90.44 84 HIS A O 1
ATOM 667 N N . THR A 1 85 ? -8.345 10.820 18.099 1.00 90.25 85 THR A N 1
ATOM 668 C CA . THR A 1 85 ? -9.578 10.884 17.304 1.00 90.25 85 THR A CA 1
ATOM 669 C C . THR A 1 85 ? -9.975 12.327 17.021 1.00 90.25 85 THR A C 1
ATOM 671 O O . THR A 1 85 ? -9.671 13.233 17.804 1.00 90.25 85 THR A O 1
ATOM 674 N N . CYS A 1 86 ? -10.710 12.554 15.934 1.00 85.00 86 CYS A N 1
ATOM 675 C CA . CYS A 1 86 ? -11.212 13.883 15.571 1.00 85.00 86 CYS A CA 1
ATOM 676 C C . CYS A 1 86 ? -12.158 14.473 16.628 1.00 85.00 86 CYS A C 1
ATOM 678 O O . CYS A 1 86 ? -12.287 15.689 16.729 1.00 85.00 86 CYS A O 1
ATOM 680 N N . LYS A 1 87 ? -12.818 13.629 17.434 1.00 85.19 87 LYS A N 1
ATOM 681 C CA . LYS A 1 87 ? -13.685 14.083 18.534 1.00 85.19 87 LYS A CA 1
ATOM 682 C C . LYS A 1 87 ? -12.896 14.612 19.731 1.00 85.19 87 LYS A C 1
ATOM 684 O O . LYS A 1 87 ? -13.393 15.480 20.439 1.00 85.19 87 LYS A O 1
ATOM 689 N N . GLY A 1 88 ? -11.702 14.072 19.974 1.00 78.88 88 GLY A N 1
ATOM 690 C CA . GLY A 1 88 ? -10.874 14.436 21.124 1.00 78.88 88 GLY A CA 1
ATOM 691 C C . GLY A 1 88 ? -9.905 15.588 20.864 1.00 78.88 88 GLY A C 1
ATOM 692 O O . GLY A 1 88 ? -9.404 16.174 21.819 1.00 78.88 88 GLY A O 1
ATOM 693 N N . ILE A 1 89 ? -9.616 15.909 19.596 1.00 83.81 89 ILE A N 1
ATOM 694 C CA . ILE A 1 89 ? -8.547 16.845 19.226 1.00 83.81 89 ILE A CA 1
ATOM 695 C C . ILE A 1 89 ? -9.066 17.867 18.198 1.00 83.81 89 ILE A C 1
ATOM 697 O O . ILE A 1 89 ? -9.195 17.530 17.020 1.00 83.81 89 ILE A O 1
ATOM 701 N N . PRO A 1 90 ? -9.306 19.134 18.599 1.00 80.81 90 PRO A N 1
ATOM 702 C CA . PRO A 1 90 ? -9.825 20.178 17.706 1.00 80.81 90 PRO A CA 1
ATOM 703 C C . PRO A 1 90 ? -8.939 20.472 16.487 1.00 80.81 90 PRO A C 1
ATOM 705 O O . PRO A 1 90 ? -9.439 20.870 15.440 1.00 80.81 90 PRO A O 1
ATOM 708 N N . SER A 1 91 ? -7.624 20.275 16.610 1.00 84.25 91 SER A N 1
ATOM 709 C CA . SER A 1 91 ? -6.646 20.467 15.531 1.00 84.25 91 SER A CA 1
ATOM 710 C C . SER A 1 91 ? -6.471 19.243 14.618 1.00 84.25 91 SER A C 1
ATOM 712 O O . SER A 1 91 ? -5.650 19.286 13.700 1.00 84.25 91 SER A O 1
ATOM 714 N N . GLY A 1 92 ? -7.235 18.171 14.854 1.00 87.38 92 GLY A N 1
ATOM 715 C CA . GLY A 1 92 ? -7.140 16.894 14.150 1.00 87.38 92 GLY A CA 1
ATOM 716 C C . GLY A 1 92 ? -6.154 15.906 14.795 1.00 87.38 92 GLY A C 1
ATOM 717 O O . GLY A 1 92 ? -5.212 16.308 15.485 1.00 87.38 92 GLY A O 1
ATOM 718 N N . PRO A 1 93 ? -6.358 14.592 14.597 1.00 91.56 93 PRO A N 1
ATOM 719 C CA . PRO A 1 93 ? -5.530 13.560 15.203 1.00 91.56 93 PRO A CA 1
ATOM 720 C C . PRO A 1 93 ? -4.116 13.560 14.611 1.00 91.56 93 PRO A C 1
ATOM 722 O O . PRO A 1 93 ? -3.922 13.540 13.400 1.00 91.56 93 PRO A O 1
ATOM 725 N N . ARG A 1 94 ? -3.108 13.557 15.489 1.00 92.38 94 ARG A N 1
ATOM 726 C CA . ARG A 1 94 ? -1.679 13.474 15.128 1.00 92.38 94 ARG A CA 1
ATOM 727 C C . ARG A 1 94 ? -1.007 12.216 15.679 1.00 92.38 94 ARG A C 1
ATOM 729 O O . ARG A 1 94 ? 0.153 12.237 16.075 1.00 92.38 94 ARG A O 1
ATOM 736 N N . GLY A 1 95 ? -1.772 11.129 15.746 1.00 92.94 95 GLY A N 1
ATOM 737 C CA . GLY A 1 95 ? -1.297 9.835 16.230 1.00 92.94 95 GLY A CA 1
ATOM 738 C C . GLY A 1 95 ? -0.478 9.062 15.193 1.00 92.94 95 GLY A C 1
ATOM 739 O O . GLY A 1 95 ? -0.030 9.595 14.178 1.00 92.94 95 GLY A O 1
ATOM 740 N N . GLN A 1 96 ? -0.330 7.757 15.423 1.00 95.19 96 GLN A N 1
ATOM 741 C CA . GLN A 1 96 ? 0.431 6.869 14.534 1.00 95.19 96 GLN A CA 1
ATOM 742 C C . GLN A 1 96 ? -0.125 6.818 13.104 1.00 95.19 96 GLN A C 1
ATOM 744 O O . GLN A 1 96 ? 0.654 6.762 12.159 1.00 95.19 96 GLN A O 1
ATOM 749 N N . VAL A 1 97 ? -1.450 6.891 12.928 1.00 96.25 97 VAL A N 1
ATOM 750 C CA . VAL A 1 97 ? -2.084 6.891 11.598 1.00 96.25 97 VAL A CA 1
ATOM 751 C C . VAL A 1 97 ? -1.696 8.144 10.801 1.00 96.25 97 VAL A C 1
ATOM 753 O O . VAL A 1 97 ? -1.292 8.026 9.645 1.00 96.25 97 VAL A O 1
ATOM 756 N N . HIS A 1 98 ? -1.720 9.324 11.431 1.00 95.62 98 HIS A N 1
ATOM 757 C CA . HIS A 1 98 ? -1.223 10.567 10.831 1.00 95.62 98 HIS A CA 1
ATOM 758 C C . HIS A 1 98 ? 0.247 10.450 10.414 1.00 95.62 98 HIS A C 1
ATOM 760 O O . HIS A 1 98 ? 0.602 10.766 9.279 1.00 95.62 98 HIS A O 1
ATOM 766 N N . GLY A 1 99 ? 1.101 9.968 11.325 1.00 96.19 99 GLY A N 1
ATOM 767 C CA . GLY A 1 99 ? 2.525 9.768 11.051 1.00 96.19 99 GLY A CA 1
ATOM 768 C C . GLY A 1 99 ? 2.760 8.811 9.881 1.00 96.19 99 GLY A C 1
ATOM 769 O O . GLY A 1 99 ? 3.553 9.107 8.990 1.00 96.19 99 GLY A O 1
ATOM 770 N N . TYR A 1 100 ? 2.007 7.710 9.829 1.00 96.81 100 TYR A N 1
ATOM 771 C CA . TYR A 1 100 ? 2.050 6.754 8.726 1.00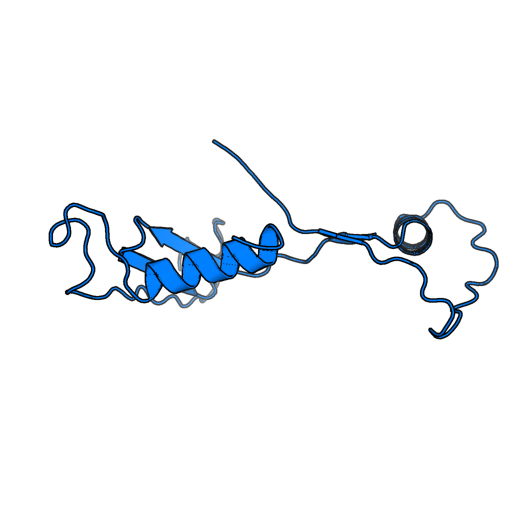 96.81 100 TYR A CA 1
ATOM 772 C C . TYR A 1 100 ? 1.653 7.398 7.391 1.00 96.81 100 TYR A C 1
ATOM 774 O O . TYR A 1 100 ? 2.390 7.278 6.412 1.00 96.81 100 TYR A O 1
ATOM 782 N N . ARG A 1 101 ? 0.550 8.161 7.348 1.00 97.12 101 ARG A N 1
ATOM 783 C CA . ARG A 1 101 ? 0.144 8.899 6.141 1.00 97.12 101 ARG A CA 1
ATOM 784 C C . ARG A 1 101 ? 1.237 9.867 5.686 1.00 97.12 101 ARG A C 1
ATOM 786 O O . ARG A 1 101 ? 1.551 9.919 4.500 1.00 97.12 101 ARG A O 1
ATOM 793 N N . MET A 1 102 ? 1.792 10.643 6.614 1.00 96.88 102 MET A N 1
ATOM 794 C CA . MET A 1 102 ? 2.828 11.636 6.326 1.00 96.88 102 MET A CA 1
ATOM 795 C C . MET A 1 102 ? 4.090 10.968 5.772 1.00 96.88 102 MET A C 1
ATOM 797 O O . MET A 1 102 ? 4.642 11.459 4.793 1.00 96.88 102 MET A O 1
ATOM 801 N N . SER A 1 103 ? 4.487 9.813 6.314 1.00 97.31 103 SER A N 1
ATOM 802 C CA . SER A 1 103 ? 5.603 9.019 5.784 1.00 97.31 103 SER A CA 1
ATOM 803 C C . SER A 1 103 ? 5.362 8.565 4.341 1.00 97.31 103 SER A C 1
ATOM 805 O O . SER A 1 103 ? 6.250 8.711 3.508 1.00 97.31 103 SER A O 1
ATOM 807 N N . LEU A 1 104 ? 4.161 8.064 4.023 1.00 97.19 104 LEU A N 1
ATOM 808 C CA . LEU A 1 104 ? 3.802 7.672 2.651 1.00 97.19 104 LEU A CA 1
ATOM 809 C C . LEU A 1 104 ? 3.800 8.868 1.694 1.00 97.19 104 LEU A C 1
ATOM 811 O O . LEU A 1 104 ? 4.179 8.750 0.533 1.00 97.19 104 LEU A O 1
ATOM 815 N N . TRP A 1 105 ? 3.357 10.032 2.170 1.00 97.50 105 TRP A N 1
ATOM 816 C CA . TRP A 1 105 ? 3.413 11.259 1.382 1.00 97.50 105 TRP A CA 1
ATOM 817 C C . TRP A 1 105 ? 4.853 11.642 1.079 1.00 97.50 105 TRP A C 1
ATOM 819 O O . TRP A 1 105 ?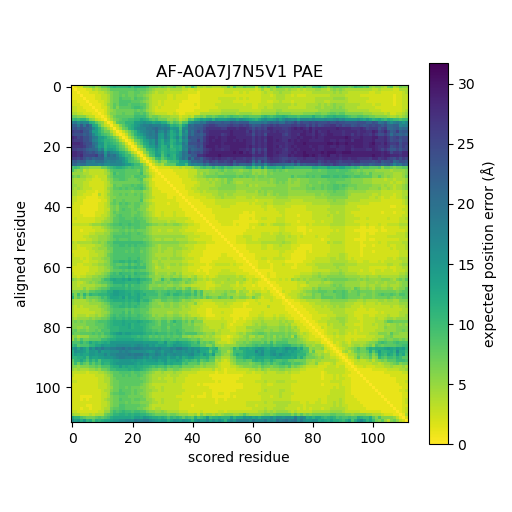 5.171 11.828 -0.090 1.00 97.50 105 TRP A O 1
ATOM 829 N N . ALA A 1 106 ? 5.714 11.680 2.098 1.00 97.62 106 ALA A N 1
ATOM 830 C CA . ALA A 1 106 ? 7.132 11.976 1.937 1.00 97.62 106 ALA A CA 1
ATOM 831 C C . ALA A 1 106 ? 7.788 11.059 0.892 1.00 97.62 106 ALA A C 1
ATOM 833 O O . ALA A 1 106 ? 8.510 11.542 0.023 1.00 97.62 106 AL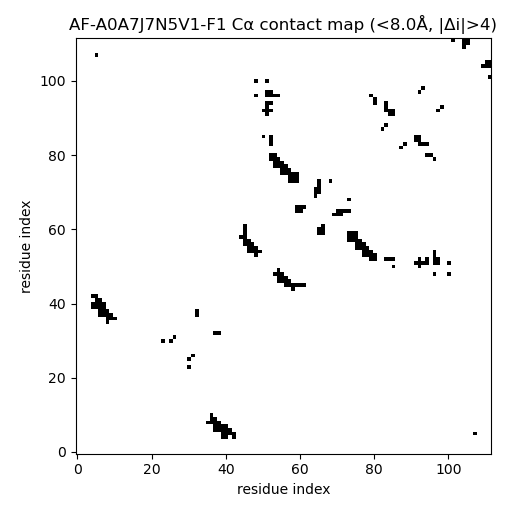A A O 1
ATOM 834 N N . GLU A 1 107 ? 7.487 9.757 0.937 1.00 96.38 107 GLU A N 1
ATOM 835 C CA . GLU A 1 107 ? 7.977 8.772 -0.031 1.00 96.38 107 GLU A CA 1
ATOM 836 C C . GLU A 1 107 ? 7.509 9.081 -1.460 1.00 96.38 107 GLU A C 1
ATOM 838 O O . GLU A 1 107 ? 8.318 9.126 -2.384 1.00 96.38 107 GLU A O 1
ATOM 843 N N . HIS A 1 108 ? 6.212 9.323 -1.658 1.00 96.38 108 HIS A N 1
ATOM 844 C CA . HIS A 1 108 ? 5.643 9.449 -3.000 1.00 96.38 108 HIS A CA 1
ATOM 845 C C . HIS A 1 108 ? 5.862 10.817 -3.655 1.00 96.38 108 HIS A C 1
ATOM 847 O O . HIS A 1 108 ? 5.843 10.902 -4.884 1.00 96.38 108 HIS A O 1
ATOM 853 N N . ILE A 1 109 ? 6.029 11.884 -2.869 1.00 95.88 109 ILE A N 1
ATOM 854 C CA . ILE A 1 109 ? 6.191 13.254 -3.388 1.00 95.88 109 ILE A CA 1
ATOM 855 C C . ILE A 1 109 ? 7.617 13.797 -3.221 1.00 95.88 109 ILE A C 1
ATOM 857 O O . ILE A 1 109 ? 7.896 14.904 -3.673 1.00 95.88 109 ILE A O 1
ATOM 861 N N . GLY A 1 110 ? 8.527 13.017 -2.625 1.00 90.44 110 GLY A N 1
ATOM 862 C CA . GLY A 1 110 ? 9.9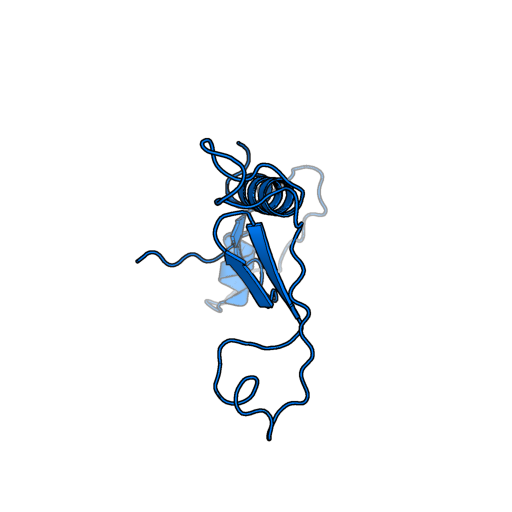45 13.362 -2.485 1.00 90.44 110 GLY A CA 1
ATOM 863 C C . GLY A 1 110 ? 10.278 14.281 -1.303 1.00 90.44 110 GLY A C 1
ATOM 864 O O . GLY A 1 110 ? 11.335 14.908 -1.308 1.00 90.44 110 GLY A O 1
ATOM 865 N N . GLY A 1 111 ? 9.396 14.382 -0.306 1.00 85.50 111 GLY A N 1
ATOM 866 C CA . GLY A 1 111 ? 9.572 15.211 0.890 1.00 85.50 111 GLY A CA 1
ATOM 867 C C . GLY A 1 111 ? 8.250 15.726 1.463 1.00 85.50 111 GLY A C 1
ATOM 868 O O . GLY A 1 111 ? 7.190 15.492 0.887 1.00 85.50 111 GLY A O 1
ATOM 869 N N . LEU A 1 112 ? 8.312 16.411 2.607 1.00 65.31 112 LEU A N 1
ATOM 870 C CA . LEU A 1 112 ? 7.189 17.122 3.234 1.00 65.31 112 LEU A CA 1
ATOM 871 C C . LEU A 1 112 ? 7.531 18.593 3.4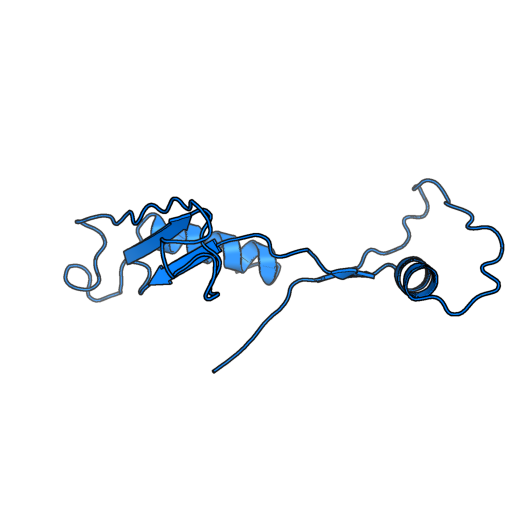29 1.00 65.31 112 LEU A C 1
ATOM 873 O O . LEU A 1 112 ? 8.704 18.862 3.774 1.00 65.31 112 LEU A O 1
#

Foldseek 3Di:
DDDDFAKDADDDDPPDPPPPPPPPPDDDPVVVCVVRRMDTDDPQWDKDQDQLFKMKGWNADPDCQRPVCPHDPIDIDIDGDPCQQVVNDVVGGPDPSVVVVQVVCCVRVVHD

Organism: NCBI:txid39325

Sequence (112 aa):
MNFFCLGNREALNESGPSFVLPALIGSTPLENSQRNRRFMIYVHSKGMIMNDEYVIIGSTNINYCSMIGSRDTEIAMGPYHPWHTCKGIPSGPRGQVHGYRMSLWAEHIGGL

Mean predicted aligned error: 7.21 Å

Nearest PDB structures (foldseek):
  6kz8-assembly2_B  TM=8.911E-01  e=2.593E-07  Arabidopsis thaliana
  6kz9-assembly1_A  TM=8.921E-01  e=5.257E-07  Arabidopsis thaliana
  6ohs-assembly4_D  TM=8.693E-01  e=4.238E-03  Homo sapiens
  6ohr-assembly5_E  TM=7.375E-01  e=3.495E-03  Homo sapiens
  4urj-assembly1_A  TM=7.179E-01  e=8.682E-02  Homo sapiens